Protein AF-A0A317YE78-F1 (afdb_monomer_lite)

Organism: Zea mays (NCBI:txid4577)

pLDDT: mean 82.61, std 13.19, range [45.75, 95.31]

Radius of gyration: 19.7 Å; chains: 1; bounding box: 54×27×63 Å

Sequence (121 aa):
MASSPRSPPAPTPEFEISRQSRLFAALLLGYLPNDRALWPVAVGAEELAKKRGQYAAFKGEFLRNPYSEIMEQIDRDVKRAHPDMHFFCSDSSFAKSNQESLKNALLIFAKLNAGIGYVQG

Secondary structure (DSSP, 8-state):
--PPPPPPPPPP-TT---HHHHHHHHHHTTSS-S-GGGTTTTS-HHHHHHHHHHHHHHHHHHTS----HHHHHHHHHHHHS-TT-HHHHSSSHHHHHHHHHHHHHHHHHHHHTTTT-----

Structure (mmCIF, N/CA/C/O backbone):
data_AF-A0A317YE78-F1
#
_entry.id   AF-A0A317YE78-F1
#
loop_
_atom_site.group_PDB
_atom_site.id
_atom_site.type_symbol
_atom_site.label_atom_id
_atom_site.label_alt_id
_atom_site.label_comp_id
_atom_site.label_asym_id
_atom_site.label_entity_id
_atom_site.label_seq_id
_atom_site.pdbx_PDB_ins_code
_atom_site.Cartn_x
_atom_site.Cartn_y
_atom_site.Cartn_z
_atom_site.occupancy
_atom_site.B_iso_or_equiv
_atom_site.auth_seq_id
_atom_site.auth_comp_id
_atom_site.auth_asym_id
_atom_site.auth_atom_id
_atom_site.pdbx_PDB_model_num
ATOM 1 N N . MET A 1 1 ? 35.727 7.629 42.469 1.00 47.81 1 MET A N 1
ATOM 2 C CA . MET A 1 1 ? 35.739 7.116 41.084 1.00 47.81 1 MET A CA 1
ATOM 3 C C . MET A 1 1 ? 34.341 7.301 40.518 1.00 47.81 1 MET A C 1
ATOM 5 O O . MET A 1 1 ? 33.466 6.510 40.831 1.00 47.81 1 MET A O 1
ATOM 9 N N . ALA A 1 2 ? 34.095 8.412 39.821 1.00 45.75 2 ALA A N 1
ATOM 10 C CA . ALA A 1 2 ? 32.786 8.708 39.245 1.00 45.75 2 ALA A CA 1
ATOM 11 C C . ALA A 1 2 ? 32.690 8.024 37.877 1.00 45.75 2 ALA A C 1
ATOM 13 O O . ALA A 1 2 ? 33.442 8.353 36.962 1.00 45.75 2 ALA A O 1
A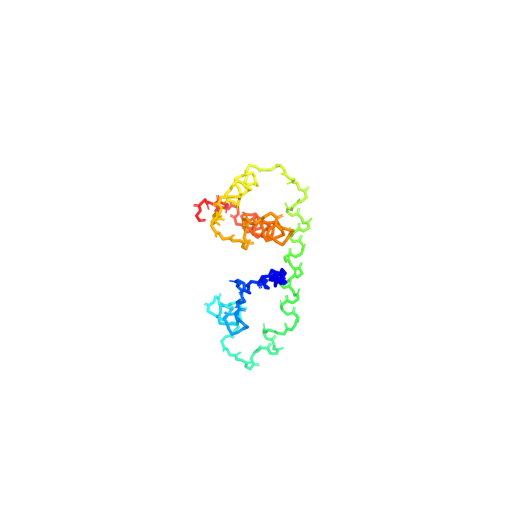TOM 14 N N . SER A 1 3 ? 31.825 7.022 37.769 1.00 49.47 3 SER A N 1
ATOM 15 C CA . SER A 1 3 ? 31.541 6.317 36.522 1.00 49.47 3 SER A CA 1
ATOM 16 C C . SER A 1 3 ? 30.812 7.266 35.570 1.00 49.47 3 SER A C 1
ATOM 18 O O . SER A 1 3 ? 29.729 7.750 35.893 1.00 49.47 3 SER A O 1
ATOM 20 N N . SER A 1 4 ? 31.407 7.552 34.411 1.00 65.88 4 SER A N 1
ATOM 21 C CA . SER A 1 4 ? 30.779 8.352 33.357 1.00 65.88 4 SER A CA 1
ATOM 22 C C . SER A 1 4 ? 29.419 7.769 32.946 1.00 65.88 4 SER A C 1
ATOM 24 O O . SER A 1 4 ? 29.285 6.543 32.869 1.00 65.88 4 SER A O 1
ATOM 26 N N . PRO A 1 5 ? 28.414 8.611 32.641 1.00 61.94 5 PRO A N 1
ATOM 27 C CA . PRO A 1 5 ? 27.125 8.137 32.161 1.00 61.94 5 PRO A CA 1
ATOM 28 C C . PRO A 1 5 ? 27.311 7.441 30.809 1.00 61.94 5 PRO A C 1
ATOM 30 O O . PRO A 1 5 ? 27.812 8.020 29.846 1.00 61.94 5 PRO A O 1
ATOM 33 N N . ARG A 1 6 ? 26.936 6.160 30.765 1.00 60.38 6 ARG A N 1
ATOM 34 C CA . ARG A 1 6 ? 26.938 5.330 29.560 1.00 60.38 6 ARG A CA 1
ATOM 35 C C . ARG A 1 6 ? 25.998 5.982 28.544 1.00 60.38 6 ARG A C 1
ATOM 37 O O . ARG A 1 6 ? 24.822 6.173 28.844 1.00 60.38 6 ARG A O 1
ATOM 44 N N . SER A 1 7 ? 26.519 6.352 27.376 1.00 62.62 7 SER A N 1
ATOM 45 C CA . SER A 1 7 ? 25.711 6.872 26.271 1.00 62.62 7 SER A CA 1
ATOM 46 C C . SER A 1 7 ? 24.548 5.916 25.976 1.00 62.62 7 SER A C 1
ATOM 48 O O . SER A 1 7 ? 24.745 4.697 26.064 1.00 62.62 7 SER A O 1
ATOM 50 N N . PRO A 1 8 ? 23.348 6.431 25.649 1.00 60.00 8 PRO A N 1
ATOM 51 C CA . PRO A 1 8 ? 22.232 5.575 25.280 1.00 60.00 8 PRO A CA 1
ATOM 52 C C . PRO A 1 8 ? 22.642 4.693 24.091 1.00 60.00 8 PRO A C 1
ATOM 54 O O . PRO A 1 8 ? 23.338 5.176 23.190 1.00 60.00 8 PRO A O 1
ATOM 57 N N . PRO A 1 9 ? 22.275 3.399 24.095 1.00 56.47 9 PRO A N 1
ATOM 58 C CA . PRO A 1 9 ? 22.547 2.523 22.966 1.00 56.47 9 PRO A CA 1
ATOM 59 C C . PRO A 1 9 ? 21.931 3.132 21.704 1.00 56.47 9 PRO A C 1
ATOM 61 O O . PRO A 1 9 ? 20.818 3.659 21.741 1.00 56.47 9 PRO A O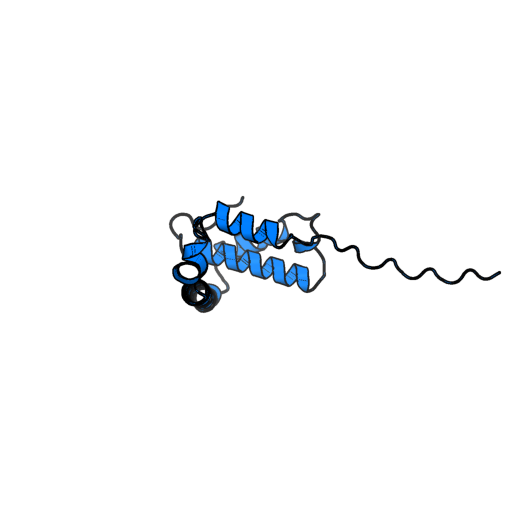 1
ATOM 64 N N . ALA A 1 10 ? 22.679 3.096 20.600 1.00 52.38 10 ALA A N 1
ATOM 65 C CA . ALA A 1 10 ? 22.170 3.521 19.305 1.00 52.38 10 ALA A CA 1
ATOM 66 C C . ALA A 1 10 ? 20.865 2.762 18.996 1.00 52.38 10 ALA A C 1
ATOM 68 O O . ALA A 1 10 ? 20.787 1.570 19.313 1.00 52.38 10 ALA A O 1
ATOM 69 N N . PRO A 1 11 ? 19.851 3.421 18.405 1.00 53.25 11 PRO A N 1
ATOM 70 C CA . PRO A 1 11 ? 18.617 2.749 18.025 1.00 53.25 11 PRO A CA 1
ATOM 71 C C . PRO A 1 11 ? 18.957 1.561 17.123 1.00 53.25 11 PRO A C 1
ATOM 73 O O . PRO A 1 11 ? 19.672 1.698 16.128 1.00 53.25 11 PRO A O 1
ATOM 76 N N . THR A 1 12 ? 18.492 0.382 17.520 1.00 54.72 12 THR A N 1
ATOM 77 C CA . THR A 1 12 ? 18.639 -0.858 16.764 1.00 54.72 12 THR A CA 1
ATOM 78 C C . THR A 1 12 ? 17.995 -0.689 15.383 1.00 54.72 12 THR A C 1
ATOM 80 O O . THR A 1 12 ? 16.908 -0.114 15.287 1.00 54.72 12 THR A O 1
ATOM 83 N N . PRO A 1 13 ? 18.639 -1.146 14.291 1.00 53.56 13 PRO A N 1
ATOM 84 C CA . PRO A 1 13 ? 18.090 -1.038 12.943 1.00 53.56 13 PRO A CA 1
ATOM 85 C C . PRO A 1 13 ? 16.965 -2.065 12.803 1.00 53.56 13 PRO A C 1
ATOM 87 O O . PRO A 1 13 ? 17.180 -3.180 12.335 1.00 53.56 13 PRO A O 1
ATOM 90 N N . GLU A 1 14 ? 15.779 -1.736 13.310 1.00 51.22 14 GLU A N 1
ATOM 91 C CA . GLU A 1 14 ? 14.791 -2.769 13.611 1.00 51.22 14 GLU A CA 1
ATOM 92 C C . GLU A 1 14 ? 14.181 -3.452 12.393 1.00 51.22 14 GLU A C 1
ATOM 94 O O . GLU A 1 14 ? 13.722 -4.569 12.551 1.00 51.22 14 GLU A O 1
ATOM 99 N N . PHE A 1 15 ? 14.227 -2.904 11.177 1.00 56.62 15 PHE A N 1
ATOM 100 C CA . PHE A 1 15 ? 13.763 -3.657 10.005 1.00 56.62 15 PHE A CA 1
ATOM 101 C C . PHE A 1 15 ? 14.303 -3.062 8.697 1.00 56.62 15 PHE A C 1
ATOM 103 O O . PHE A 1 15 ? 13.611 -2.342 7.977 1.00 56.62 15 PHE A O 1
ATOM 110 N N . GLU A 1 16 ? 15.547 -3.376 8.336 1.00 61.50 16 GLU A N 1
ATOM 111 C CA . GLU A 1 16 ? 15.988 -3.178 6.952 1.00 61.50 16 GLU A CA 1
ATOM 112 C C . GLU A 1 16 ? 15.539 -4.367 6.103 1.00 61.50 16 GLU A C 1
ATOM 114 O O . GLU A 1 16 ? 16.201 -5.402 6.015 1.00 61.50 16 GLU A O 1
ATOM 119 N N . ILE A 1 17 ? 14.395 -4.222 5.428 1.00 72.94 17 ILE A N 1
ATOM 120 C CA . ILE A 1 17 ? 14.052 -5.142 4.341 1.00 72.94 17 ILE A CA 1
ATOM 121 C C . ILE A 1 17 ? 15.191 -5.053 3.321 1.00 72.94 17 ILE A C 1
ATOM 123 O O . ILE A 1 17 ? 15.480 -3.979 2.786 1.00 72.94 17 ILE A O 1
ATOM 127 N N . SER A 1 18 ? 15.847 -6.173 3.029 1.00 86.88 18 SER A N 1
ATOM 128 C CA . SER A 1 18 ? 16.929 -6.184 2.048 1.00 86.88 18 SER A CA 1
ATOM 129 C C . SER A 1 18 ? 16.421 -5.751 0.670 1.00 86.88 18 SER A C 1
ATOM 131 O O . SER A 1 18 ? 15.294 -6.055 0.260 1.00 86.88 18 SER A O 1
ATOM 133 N N . ARG A 1 19 ? 17.285 -5.080 -0.101 1.00 83.69 19 ARG A N 1
ATOM 134 C CA . ARG A 1 19 ? 17.030 -4.811 -1.524 1.00 83.69 19 ARG A CA 1
ATOM 135 C C . ARG A 1 19 ? 16.701 -6.100 -2.281 1.00 83.69 19 ARG A C 1
ATOM 137 O O . ARG A 1 19 ? 15.830 -6.075 -3.147 1.00 83.69 19 ARG A O 1
ATOM 144 N N . GLN A 1 20 ? 17.357 -7.207 -1.924 1.00 87.50 20 GLN A N 1
ATOM 145 C CA . GLN A 1 20 ? 17.099 -8.530 -2.489 1.00 87.50 20 GLN A CA 1
ATOM 146 C C . GLN A 1 20 ? 15.638 -8.939 -2.264 1.00 87.50 20 GLN A C 1
ATOM 148 O O . GLN A 1 20 ? 14.954 -9.283 -3.222 1.00 87.50 20 GLN A O 1
ATOM 153 N N . SER A 1 21 ? 15.147 -8.827 -1.026 1.00 89.69 21 SER A N 1
ATOM 154 C CA . SER A 1 21 ? 13.784 -9.214 -0.647 1.00 89.69 21 SER A CA 1
ATOM 155 C C . SER A 1 21 ? 12.727 -8.391 -1.381 1.00 89.69 21 SER A C 1
ATOM 157 O O . SER A 1 21 ? 11.742 -8.952 -1.853 1.00 89.69 21 SER A O 1
ATOM 159 N N . ARG A 1 22 ? 12.950 -7.079 -1.557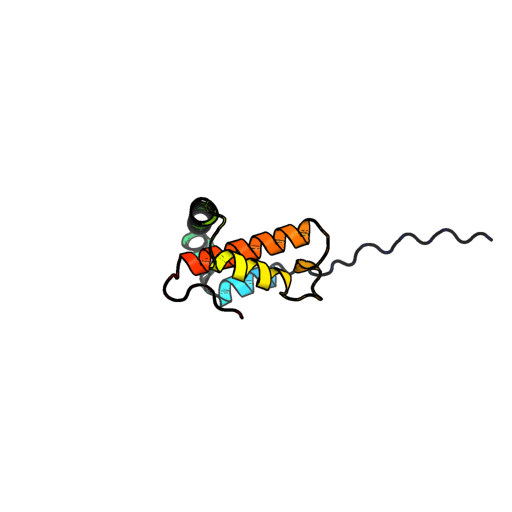 1.00 88.88 22 ARG A N 1
ATOM 160 C CA . ARG A 1 22 ? 12.035 -6.218 -2.332 1.00 88.88 22 ARG A CA 1
ATOM 161 C C . ARG A 1 22 ? 11.937 -6.640 -3.796 1.00 88.88 22 ARG A C 1
ATOM 163 O O . ARG A 1 22 ? 10.838 -6.703 -4.339 1.00 88.88 22 ARG A O 1
ATOM 170 N N . LEU A 1 23 ? 13.075 -6.924 -4.432 1.00 87.00 23 LEU A N 1
ATOM 171 C CA . LEU A 1 23 ? 13.098 -7.383 -5.823 1.00 87.00 23 LEU A CA 1
ATOM 172 C C . LEU A 1 23 ? 12.446 -8.760 -5.964 1.00 87.00 23 LEU A C 1
ATOM 174 O O . LEU A 1 23 ? 11.681 -8.975 -6.899 1.00 87.00 23 LEU A O 1
ATOM 178 N N . PHE A 1 24 ? 12.707 -9.662 -5.017 1.00 90.81 24 PHE A N 1
ATOM 179 C CA . PHE A 1 24 ? 12.093 -10.986 -4.994 1.00 90.81 24 PHE A CA 1
ATOM 180 C C . PHE A 1 24 ? 10.572 -10.903 -4.872 1.00 90.81 24 PHE A C 1
ATOM 182 O O . PHE A 1 24 ? 9.871 -11.505 -5.678 1.00 90.81 24 PHE A O 1
ATOM 189 N N . ALA A 1 25 ? 10.056 -10.110 -3.930 1.00 91.31 25 ALA A N 1
ATOM 190 C CA . ALA A 1 25 ? 8.618 -9.903 -3.776 1.00 91.31 25 ALA A CA 1
ATOM 191 C C . ALA A 1 25 ? 7.986 -9.327 -5.053 1.00 91.31 25 ALA A C 1
ATOM 193 O O . ALA A 1 25 ? 6.960 -9.819 -5.512 1.00 91.31 25 ALA A O 1
ATOM 194 N N . ALA A 1 26 ? 8.628 -8.333 -5.673 1.00 89.00 26 ALA A N 1
ATOM 195 C CA . ALA A 1 26 ? 8.125 -7.733 -6.903 1.00 89.00 26 ALA A CA 1
ATOM 196 C C . ALA A 1 26 ? 8.089 -8.721 -8.088 1.00 89.00 26 ALA A C 1
ATOM 198 O O . ALA A 1 26 ? 7.189 -8.636 -8.919 1.00 89.00 26 ALA A O 1
ATOM 199 N N . LEU A 1 27 ? 9.021 -9.676 -8.159 1.00 89.75 27 LEU A N 1
ATOM 200 C CA . LEU A 1 27 ? 9.001 -10.744 -9.166 1.00 89.75 27 LEU A CA 1
ATOM 201 C C . LEU A 1 27 ? 7.926 -11.792 -8.871 1.00 89.75 27 LEU A C 1
ATOM 203 O O . LEU A 1 27 ? 7.130 -12.114 -9.747 1.00 89.75 27 LEU A O 1
ATOM 207 N N . LEU A 1 28 ? 7.872 -12.294 -7.633 1.00 92.94 28 LEU A N 1
ATOM 208 C CA . LEU A 1 28 ? 6.931 -13.347 -7.234 1.00 92.94 28 LEU A CA 1
ATOM 209 C C . LEU A 1 28 ? 5.469 -12.906 -7.357 1.00 92.94 28 LEU A C 1
ATOM 211 O O . LEU A 1 28 ? 4.611 -13.717 -7.688 1.00 92.94 28 LEU A O 1
ATOM 215 N N . LEU A 1 29 ? 5.192 -11.621 -7.134 1.00 92.75 29 LEU A N 1
ATOM 216 C CA . LEU A 1 29 ? 3.863 -11.034 -7.312 1.00 92.75 29 LEU A CA 1
ATOM 217 C C . LEU A 1 29 ? 3.552 -10.669 -8.776 1.00 92.75 29 LEU A C 1
ATOM 219 O O . LEU A 1 29 ? 2.506 -10.083 -9.044 1.00 92.75 29 LEU A O 1
ATOM 223 N N . GLY A 1 30 ? 4.458 -10.946 -9.722 1.00 88.94 30 GLY A N 1
ATOM 224 C CA . GLY A 1 30 ? 4.292 -10.601 -11.137 1.00 88.94 30 GLY A CA 1
ATOM 225 C C . GLY A 1 30 ? 4.303 -9.095 -11.421 1.00 88.94 30 GLY A C 1
ATOM 226 O O . GLY A 1 30 ? 3.930 -8.665 -12.511 1.00 88.94 30 GLY A O 1
ATOM 227 N N . TYR A 1 31 ? 4.724 -8.272 -10.454 1.00 88.31 31 TYR A N 1
ATOM 228 C CA . TYR A 1 31 ? 4.863 -6.829 -10.645 1.00 88.31 31 TYR A CA 1
ATOM 229 C C . TYR A 1 31 ? 6.028 -6.498 -11.587 1.00 88.31 31 TYR A C 1
ATOM 231 O O . TYR A 1 31 ? 5.959 -5.521 -12.339 1.00 88.31 31 TYR A O 1
ATOM 239 N N . LEU A 1 32 ? 7.076 -7.329 -11.556 1.00 87.19 32 LEU A N 1
ATOM 240 C CA . LEU A 1 32 ? 8.198 -7.329 -12.490 1.00 87.19 32 LEU A CA 1
ATOM 241 C C . LEU A 1 32 ? 8.160 -8.583 -13.386 1.00 87.19 32 LEU A C 1
ATOM 243 O O . LEU A 1 32 ? 7.822 -9.661 -12.898 1.00 87.19 32 LEU A O 1
ATOM 247 N N . PRO A 1 33 ? 8.558 -8.482 -14.667 1.00 85.88 33 PRO A N 1
ATOM 248 C CA . PRO A 1 33 ? 8.703 -9.628 -15.549 1.00 85.88 33 PRO A CA 1
ATOM 249 C C . PRO A 1 33 ? 9.847 -10.539 -15.093 1.00 85.88 33 PRO A C 1
ATOM 251 O O . PRO A 1 33 ? 10.897 -10.070 -14.648 1.00 85.88 33 PRO A O 1
ATOM 254 N N . ASN A 1 34 ? 9.663 -11.849 -15.273 1.00 85.12 34 ASN A N 1
ATOM 255 C CA . ASN A 1 34 ? 10.667 -12.861 -14.928 1.00 85.12 34 ASN A CA 1
ATOM 256 C C . ASN A 1 34 ? 11.931 -12.758 -15.793 1.00 85.12 34 ASN A C 1
ATOM 258 O O . ASN A 1 34 ? 13.034 -13.018 -15.313 1.00 85.12 34 ASN A O 1
ATOM 262 N N . ASP A 1 35 ? 11.776 -12.355 -17.057 1.00 86.44 35 ASP A N 1
ATOM 263 C CA . ASP A 1 35 ? 12.904 -12.129 -17.951 1.00 86.44 35 ASP A CA 1
ATOM 264 C C . ASP A 1 35 ? 13.553 -10.765 -17.675 1.00 86.44 35 ASP A C 1
ATOM 266 O O . ASP A 1 35 ? 12.968 -9.702 -17.903 1.00 86.44 35 ASP A O 1
ATOM 270 N N . ARG A 1 36 ? 14.801 -10.806 -17.199 1.00 81.56 36 ARG A N 1
ATOM 271 C CA . ARG A 1 36 ? 15.615 -9.623 -16.893 1.00 81.56 36 ARG A CA 1
ATOM 272 C C . ARG A 1 36 ? 15.970 -8.804 -18.129 1.00 81.56 36 ARG A C 1
ATOM 274 O O . ARG A 1 36 ? 16.166 -7.597 -17.995 1.00 81.56 36 ARG A O 1
ATOM 281 N N . ALA A 1 37 ? 16.026 -9.414 -19.313 1.00 83.62 37 ALA A N 1
ATOM 282 C CA . ALA A 1 37 ? 16.263 -8.693 -20.563 1.00 83.62 37 ALA A CA 1
ATOM 283 C C . ALA A 1 37 ? 15.105 -7.744 -20.901 1.00 83.62 37 ALA A C 1
ATOM 285 O O . ALA A 1 37 ? 15.303 -6.736 -21.576 1.00 83.62 37 ALA A O 1
ATOM 286 N N . LEU A 1 38 ? 13.910 -8.022 -20.367 1.00 77.75 38 LEU A N 1
ATOM 287 C CA . LEU A 1 38 ? 12.753 -7.145 -20.478 1.00 77.75 38 LEU A CA 1
ATOM 288 C C . LEU A 1 38 ? 12.746 -6.057 -19.408 1.00 77.75 38 LEU A C 1
ATOM 290 O O . LEU A 1 38 ? 11.890 -5.190 -19.455 1.00 77.75 38 LEU A O 1
ATOM 294 N N . TRP A 1 39 ? 13.658 -6.028 -18.437 1.00 80.19 39 TRP A N 1
ATOM 295 C CA . TRP A 1 39 ? 13.614 -4.975 -17.419 1.00 80.19 39 TRP A CA 1
ATOM 296 C C . TRP A 1 39 ? 13.873 -3.576 -17.988 1.00 80.19 39 TRP A C 1
ATOM 298 O O . TRP A 1 39 ? 13.168 -2.658 -17.605 1.00 80.19 39 TRP A O 1
ATOM 308 N N . PRO A 1 40 ? 14.770 -3.366 -18.960 1.00 74.38 40 PRO A N 1
ATOM 309 C CA . PRO A 1 40 ? 14.863 -2.070 -19.627 1.00 74.38 40 PRO A CA 1
ATOM 310 C C . PRO A 1 40 ? 13.596 -1.669 -20.411 1.00 74.38 40 PRO A C 1
ATOM 312 O O . PRO A 1 40 ? 13.361 -0.479 -20.586 1.00 74.38 40 PRO A O 1
ATOM 315 N N . VAL A 1 41 ? 12.786 -2.638 -20.871 1.00 65.19 41 VAL A N 1
ATOM 316 C CA . VAL A 1 41 ? 11.670 -2.429 -21.824 1.00 65.19 41 VAL A CA 1
ATOM 317 C C . VAL A 1 41 ? 10.284 -2.541 -21.158 1.00 65.19 41 VAL A C 1
ATOM 319 O O . VAL A 1 41 ? 9.481 -1.624 -21.244 1.00 65.19 41 VAL A O 1
ATOM 322 N N . ALA A 1 42 ? 10.005 -3.629 -20.440 1.00 55.28 42 ALA A N 1
ATOM 323 C CA . ALA A 1 42 ? 8.793 -3.898 -19.654 1.00 55.28 42 ALA A CA 1
ATOM 324 C C . ALA A 1 42 ? 8.857 -3.388 -18.195 1.00 55.28 42 ALA A C 1
ATOM 326 O O . ALA A 1 42 ? 7.820 -3.156 -17.579 1.00 55.28 42 ALA A O 1
ATOM 327 N N . VAL A 1 43 ? 10.059 -3.187 -17.638 1.00 59.25 43 VAL A N 1
ATOM 328 C CA . VAL A 1 43 ? 10.309 -2.412 -16.393 1.00 59.25 43 VAL A CA 1
ATOM 329 C C . VAL A 1 43 ? 11.013 -1.100 -16.744 1.00 59.25 43 VAL A C 1
ATOM 331 O O . VAL A 1 43 ? 11.709 -0.504 -15.919 1.00 59.25 43 VAL A O 1
ATOM 334 N N . GLY A 1 44 ? 10.874 -0.653 -17.997 1.00 62.25 44 GLY A N 1
ATOM 335 C CA . GLY A 1 44 ? 11.354 0.658 -18.388 1.00 62.25 44 GLY A CA 1
ATOM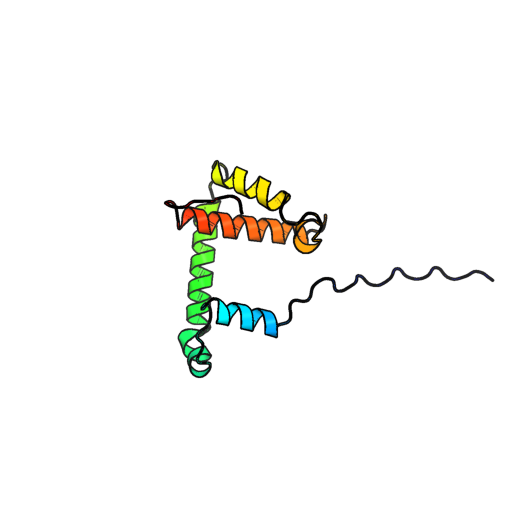 336 C C . GLY A 1 44 ? 10.812 1.668 -17.387 1.00 62.25 44 GLY A C 1
ATOM 337 O O . GLY A 1 44 ? 9.672 1.543 -16.921 1.00 62.25 44 GLY A O 1
ATOM 338 N N . ALA A 1 45 ? 11.636 2.648 -17.016 1.00 67.56 45 ALA A N 1
ATOM 339 C CA . ALA A 1 45 ? 11.227 3.717 -16.111 1.00 67.56 45 ALA A CA 1
ATOM 340 C C . ALA A 1 45 ? 9.853 4.295 -16.501 1.00 67.5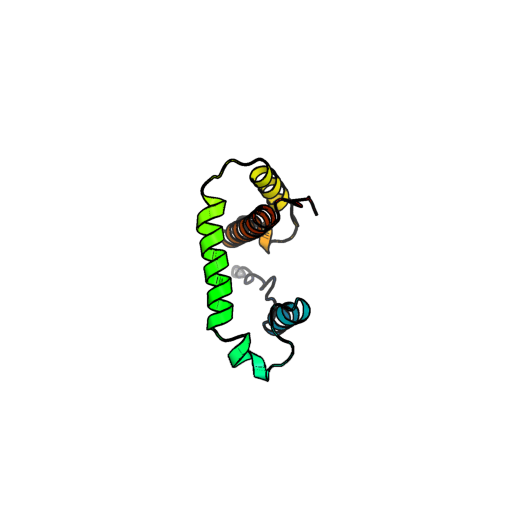6 45 ALA A C 1
ATOM 342 O O . ALA A 1 45 ? 9.111 4.703 -15.620 1.00 67.56 45 ALA A O 1
ATOM 343 N N . GLU A 1 46 ? 9.498 4.235 -17.788 1.00 74.19 46 GLU A N 1
ATOM 344 C CA . GLU A 1 46 ? 8.201 4.573 -18.365 1.00 74.19 46 GLU A CA 1
ATOM 345 C C . GLU A 1 46 ? 7.004 3.756 -17.837 1.00 74.19 46 GLU A C 1
ATOM 347 O O . GLU A 1 46 ? 6.059 4.362 -17.343 1.00 74.19 46 GLU A O 1
ATOM 352 N N . GLU A 1 47 ? 7.008 2.417 -17.865 1.00 81.25 47 GLU A N 1
ATOM 353 C CA . GLU A 1 47 ? 5.854 1.618 -17.398 1.00 81.25 47 GLU A CA 1
ATOM 354 C C . GLU A 1 47 ? 5.677 1.742 -15.877 1.00 81.25 47 GLU A C 1
ATOM 356 O O . GLU A 1 47 ? 4.564 1.900 -15.366 1.00 81.25 47 GLU A O 1
ATOM 361 N N . LEU A 1 48 ? 6.786 1.757 -15.128 1.00 83.88 48 LEU A N 1
ATOM 362 C CA . LEU A 1 48 ? 6.742 2.061 -13.697 1.00 83.88 48 LEU A CA 1
ATOM 363 C C . LEU A 1 48 ? 6.265 3.496 -13.440 1.00 83.88 48 LEU A C 1
ATOM 365 O O . LEU A 1 48 ? 5.481 3.712 -12.513 1.00 83.88 48 LEU A O 1
ATOM 369 N N . ALA A 1 49 ? 6.703 4.475 -14.235 1.00 86.19 49 ALA A N 1
ATOM 370 C CA . ALA A 1 49 ? 6.239 5.857 -14.134 1.00 86.19 49 ALA A CA 1
ATOM 371 C C . ALA A 1 49 ? 4.749 5.966 -14.454 1.00 86.19 49 ALA A C 1
ATOM 373 O O . ALA A 1 49 ? 4.038 6.671 -13.744 1.00 86.19 49 ALA A O 1
ATOM 374 N N . LYS A 1 50 ? 4.253 5.213 -15.438 1.00 89.50 50 LYS A N 1
ATOM 375 C CA . LYS A 1 50 ? 2.834 5.132 -15.777 1.00 89.50 50 LYS A CA 1
ATOM 376 C C . LYS A 1 50 ? 2.025 4.569 -14.614 1.00 89.50 50 LYS A C 1
ATOM 378 O O . LYS A 1 50 ? 1.083 5.224 -14.177 1.00 89.50 50 LYS A O 1
ATOM 383 N N . LYS A 1 51 ? 2.423 3.424 -14.043 1.00 89.62 51 LYS A N 1
ATOM 384 C CA . LYS A 1 51 ? 1.753 2.836 -12.865 1.00 89.62 51 LYS A CA 1
ATOM 385 C C . LYS A 1 51 ? 1.776 3.782 -11.657 1.00 89.62 51 LYS A C 1
ATOM 387 O O . LYS A 1 51 ? 0.773 3.926 -10.961 1.00 89.62 51 LYS A O 1
ATOM 392 N N . ARG A 1 52 ? 2.898 4.472 -11.417 1.00 92.19 52 ARG A N 1
ATOM 393 C CA . ARG A 1 52 ? 3.018 5.486 -10.351 1.00 92.19 52 ARG A CA 1
ATOM 394 C C . ARG A 1 52 ? 2.151 6.716 -10.621 1.00 92.19 52 ARG A C 1
ATOM 396 O O . ARG A 1 52 ? 1.530 7.222 -9.693 1.00 92.19 52 ARG A O 1
ATOM 403 N N . GLY A 1 53 ? 2.079 7.167 -11.871 1.00 95.19 53 GLY A N 1
ATOM 404 C CA . GLY A 1 53 ? 1.223 8.267 -12.310 1.00 95.19 53 GLY A CA 1
ATOM 405 C C . GLY A 1 53 ? -0.259 7.936 -12.154 1.00 95.19 53 GLY A C 1
ATOM 406 O O . GLY A 1 53 ? -1.012 8.747 -11.624 1.00 95.19 53 GLY A O 1
ATOM 407 N N . GLN A 1 54 ? -0.661 6.714 -12.510 1.00 94.38 54 GLN A N 1
ATOM 408 C CA . GLN A 1 54 ? -2.012 6.202 -12.269 1.00 94.38 54 GLN A CA 1
ATOM 409 C C . GLN A 1 54 ? -2.342 6.174 -10.776 1.00 94.38 54 GLN A C 1
ATOM 411 O O . GLN A 1 54 ? -3.366 6.715 -10.369 1.00 94.38 54 GLN A O 1
ATOM 416 N N . TYR A 1 55 ? -1.455 5.619 -9.942 1.00 95.12 55 TYR A N 1
ATOM 417 C CA . TYR A 1 55 ? -1.644 5.644 -8.491 1.00 95.12 55 TYR A CA 1
ATOM 418 C C . TYR A 1 55 ? -1.769 7.077 -7.953 1.00 95.12 55 TYR A C 1
ATOM 420 O O . TYR A 1 55 ? -2.646 7.346 -7.137 1.00 95.12 55 TYR A O 1
ATOM 428 N N . ALA A 1 56 ? -0.933 8.010 -8.420 1.00 95.31 56 ALA A N 1
ATOM 429 C CA . ALA A 1 56 ? -1.004 9.413 -8.017 1.00 95.31 56 ALA A CA 1
ATOM 430 C C . ALA A 1 56 ? -2.336 10.068 -8.422 1.00 95.31 56 ALA A C 1
ATOM 432 O O . ALA A 1 56 ? -2.913 10.806 -7.623 1.00 95.31 56 ALA A O 1
ATOM 433 N N . ALA A 1 57 ? -2.852 9.757 -9.615 1.00 94.94 57 ALA A N 1
ATOM 434 C CA . ALA A 1 57 ? -4.164 10.211 -10.066 1.00 94.94 57 ALA A CA 1
ATOM 435 C C . ALA A 1 57 ? -5.291 9.645 -9.186 1.00 94.94 57 ALA A C 1
ATOM 437 O O . ALA A 1 57 ? -6.086 10.420 -8.659 1.00 94.94 57 ALA A O 1
ATOM 438 N N . PHE A 1 58 ? -5.302 8.330 -8.925 1.00 94.25 58 PHE A N 1
ATOM 439 C CA . PHE A 1 58 ? -6.283 7.697 -8.033 1.00 94.25 58 PHE A CA 1
ATOM 440 C C . PHE A 1 58 ? -6.222 8.259 -6.617 1.00 94.25 58 PHE A C 1
ATOM 442 O O . PHE A 1 58 ? -7.255 8.555 -6.023 1.00 94.25 58 PHE A O 1
ATOM 449 N N . LYS A 1 59 ? -5.013 8.467 -6.087 1.00 91.88 59 LYS A N 1
ATOM 450 C CA . LYS A 1 59 ? -4.809 9.117 -4.791 1.00 91.88 59 LYS A CA 1
ATOM 451 C C . LYS A 1 59 ? -5.421 10.519 -4.792 1.00 91.88 59 LYS A C 1
AT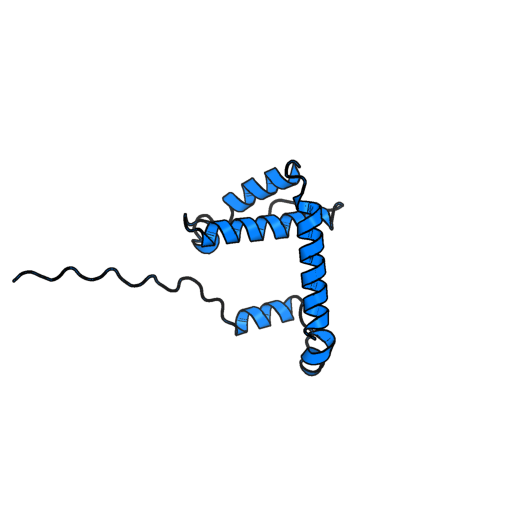OM 453 O O . LYS A 1 59 ? -6.098 10.901 -3.844 1.00 91.88 59 LYS A O 1
ATOM 458 N N . GLY A 1 60 ? -5.195 11.276 -5.863 1.00 90.81 60 GLY A N 1
ATOM 459 C CA . GLY A 1 60 ? -5.727 12.618 -6.031 1.00 90.81 60 GLY A CA 1
ATOM 460 C C . GLY A 1 60 ? -7.241 12.668 -6.209 1.00 90.81 60 GLY A C 1
ATOM 461 O O . GLY A 1 60 ? -7.815 13.686 -5.857 1.00 90.81 60 GLY A O 1
ATOM 462 N N . GLU A 1 61 ? -7.881 11.630 -6.741 1.00 90.12 61 GLU A N 1
ATOM 463 C CA . GLU A 1 61 ? -9.325 11.573 -6.999 1.00 90.12 61 GLU A CA 1
ATOM 464 C C . GLU A 1 61 ? -10.098 10.959 -5.824 1.00 90.12 61 GLU A C 1
ATOM 466 O O . GLU A 1 61 ? -10.978 11.599 -5.246 1.00 90.12 61 GLU A O 1
ATOM 471 N N . PHE A 1 62 ? -9.739 9.736 -5.429 1.00 88.81 62 PHE A N 1
ATOM 472 C CA . PHE A 1 62 ? -10.506 8.925 -4.482 1.00 88.81 62 PHE A CA 1
ATOM 473 C C . PHE A 1 62 ? -10.388 9.396 -3.035 1.00 88.81 62 PHE A C 1
ATOM 475 O O . PHE A 1 62 ? -11.288 9.132 -2.242 1.00 88.81 62 PHE A O 1
ATOM 482 N N . LEU A 1 63 ? -9.311 10.105 -2.685 1.00 85.94 63 LEU A N 1
ATOM 483 C CA . LEU A 1 63 ? -9.088 10.588 -1.318 1.00 85.94 63 LEU A CA 1
ATOM 484 C C . LEU A 1 63 ? -9.682 11.977 -1.046 1.00 85.94 63 LEU A C 1
ATOM 486 O O . LEU A 1 63 ? -9.584 12.461 0.079 1.00 85.94 63 LEU A O 1
ATOM 490 N N . ARG A 1 64 ? -10.286 12.642 -2.043 1.00 81.75 64 ARG A N 1
ATOM 491 C CA . ARG A 1 64 ? -10.835 14.005 -1.871 1.00 81.75 64 ARG A CA 1
ATOM 492 C C . ARG A 1 64 ? -12.036 14.068 -0.944 1.00 81.75 64 ARG A C 1
ATOM 494 O O . ARG A 1 64 ? -12.271 15.116 -0.352 1.00 81.75 64 ARG A O 1
ATOM 501 N N . ASN A 1 65 ? -12.810 12.989 -0.856 1.00 76.12 65 ASN A N 1
ATOM 502 C CA . ASN A 1 65 ? -13.987 12.940 -0.004 1.00 76.12 65 ASN A CA 1
ATOM 503 C C . ASN A 1 65 ? -13.701 12.069 1.230 1.00 76.12 65 ASN A C 1
ATOM 505 O O . ASN A 1 65 ? -13.734 10.844 1.112 1.00 76.12 65 ASN A O 1
ATOM 509 N N . PRO A 1 66 ? -13.421 12.674 2.396 1.00 63.69 66 PRO A N 1
ATOM 510 C CA . PRO A 1 66 ? -12.967 11.947 3.576 1.00 63.69 66 PRO A CA 1
ATOM 511 C C . PRO A 1 66 ? -14.066 11.156 4.303 1.00 63.69 66 PRO A C 1
ATOM 513 O O . PRO A 1 66 ? -13.745 10.416 5.229 1.00 63.69 66 PRO A O 1
ATOM 516 N N . TYR A 1 67 ? -15.335 11.280 3.901 1.00 64.38 67 TYR A N 1
ATOM 517 C CA . TYR A 1 67 ? -16.471 10.706 4.627 1.00 64.38 67 TYR A CA 1
ATOM 518 C C . TYR A 1 67 ? -17.130 9.574 3.839 1.00 64.38 67 TYR A C 1
ATOM 520 O O . TYR A 1 67 ? -18.140 9.763 3.162 1.00 64.38 67 TYR A O 1
ATOM 528 N N . SER A 1 68 ? -16.554 8.374 3.920 1.00 81.81 68 SER A N 1
ATOM 529 C CA . SER A 1 68 ? -17.250 7.159 3.492 1.00 81.81 68 SER A CA 1
ATOM 530 C C . SER A 1 68 ? -17.076 6.041 4.511 1.00 81.81 68 SER A C 1
ATOM 532 O O . SER A 1 68 ? -16.015 5.912 5.115 1.00 81.81 68 SER A O 1
ATOM 534 N N . GLU A 1 69 ? -18.113 5.223 4.682 1.00 87.00 69 GLU A N 1
ATOM 535 C CA . GLU A 1 69 ? -18.157 4.111 5.645 1.00 87.00 69 GLU A CA 1
ATOM 536 C C . GLU A 1 69 ? -16.929 3.192 5.534 1.00 87.00 69 GLU A C 1
ATOM 538 O O . GLU A 1 69 ? -16.304 2.823 6.527 1.00 87.00 69 GLU A O 1
ATOM 543 N N . ILE A 1 70 ? -16.505 2.926 4.297 1.00 89.06 70 ILE A N 1
ATOM 544 C CA . ILE A 1 70 ? -15.327 2.116 3.994 1.00 89.06 70 ILE A CA 1
ATOM 545 C C . ILE A 1 70 ? -14.018 2.738 4.500 1.00 89.06 70 ILE A C 1
ATOM 547 O O . ILE A 1 70 ? -13.115 2.026 4.927 1.00 89.06 70 ILE A O 1
ATOM 551 N N . MET A 1 71 ? -13.909 4.070 4.494 1.00 90.38 71 MET A N 1
ATOM 552 C CA . MET A 1 71 ? -12.731 4.770 5.009 1.00 90.38 71 MET A CA 1
ATOM 553 C C . MET A 1 71 ? -12.638 4.663 6.522 1.00 90.38 71 MET A C 1
ATOM 555 O O . MET A 1 71 ? -11.548 4.443 7.042 1.00 90.38 71 MET A O 1
ATOM 559 N N . GLU A 1 72 ? -13.764 4.801 7.221 1.00 90.94 72 GLU A N 1
ATOM 560 C CA . GLU A 1 72 ? -13.804 4.660 8.677 1.00 90.94 72 GLU A CA 1
ATOM 561 C C . GLU A 1 72 ? -13.488 3.231 9.113 1.00 90.94 72 GLU A C 1
ATOM 563 O O . GLU A 1 72 ? -12.798 3.027 10.114 1.00 90.94 72 GLU A O 1
ATOM 568 N N . GLN A 1 73 ? -13.968 2.238 8.361 1.00 92.94 73 GLN A N 1
ATOM 569 C CA . GLN A 1 73 ? -13.633 0.842 8.607 1.00 92.94 73 GLN A CA 1
ATOM 570 C C . GLN A 1 73 ? -12.125 0.599 8.458 1.00 92.94 73 GLN A C 1
ATOM 572 O O . GLN A 1 73 ? -11.498 0.121 9.403 1.00 92.94 73 GLN A O 1
ATOM 577 N N . ILE A 1 74 ? -11.533 1.008 7.329 1.00 94.06 74 ILE A N 1
ATOM 578 C CA . ILE A 1 74 ? -10.089 0.872 7.084 1.00 94.06 74 ILE A CA 1
ATOM 579 C C . ILE A 1 74 ? -9.280 1.620 8.153 1.00 94.06 74 ILE A C 1
ATOM 581 O O . ILE A 1 74 ? -8.292 1.089 8.651 1.00 94.06 74 ILE A O 1
ATOM 585 N N . ASP A 1 75 ? -9.678 2.837 8.536 1.00 91.94 75 ASP A N 1
ATOM 586 C CA . ASP A 1 75 ? -8.952 3.632 9.537 1.00 91.94 75 ASP A CA 1
ATOM 587 C C . ASP A 1 75 ? -8.892 2.929 10.903 1.00 91.94 75 ASP A C 1
ATOM 589 O O . ASP A 1 75 ? -7.844 2.920 11.555 1.00 91.94 75 ASP A O 1
ATOM 593 N N . ARG A 1 76 ? -9.987 2.283 11.325 1.00 92.06 76 ARG A N 1
ATOM 594 C CA . ARG A 1 76 ? -10.009 1.491 12.565 1.00 92.06 76 ARG A CA 1
ATOM 595 C C . ARG A 1 76 ? -9.126 0.250 12.479 1.00 92.06 76 ARG A C 1
ATOM 597 O O . ARG A 1 76 ? -8.438 -0.050 13.454 1.00 92.06 76 ARG A O 1
ATOM 604 N N . ASP A 1 77 ? -9.134 -0.451 11.352 1.00 93.38 77 ASP A N 1
ATOM 605 C CA . ASP A 1 77 ? -8.391 -1.706 11.205 1.00 93.38 77 ASP A CA 1
ATOM 606 C C . ASP A 1 77 ? -6.887 -1.458 11.032 1.00 93.38 77 ASP A C 1
ATOM 608 O O . ASP A 1 77 ? -6.082 -2.138 11.665 1.00 93.38 77 ASP A O 1
ATOM 612 N N . VAL A 1 78 ? -6.492 -0.398 10.318 1.00 92.25 78 VAL A N 1
ATOM 613 C CA . VAL A 1 78 ? -5.087 0.042 10.230 1.00 92.25 78 VAL A CA 1
ATOM 614 C C . VAL A 1 78 ? -4.521 0.391 11.608 1.00 92.25 78 VAL A C 1
ATOM 616 O O . VAL A 1 78 ? -3.393 0.012 11.912 1.00 92.25 78 VAL A O 1
ATOM 619 N N . LYS A 1 79 ? -5.296 1.055 12.476 1.00 88.38 79 LYS A N 1
ATOM 620 C CA . LYS A 1 79 ? -4.863 1.378 13.851 1.00 88.38 79 LYS A CA 1
ATOM 621 C C . LYS A 1 79 ? -4.648 0.143 14.729 1.00 88.38 79 LYS A C 1
ATOM 623 O O . LYS A 1 79 ? -3.927 0.230 15.719 1.00 88.38 79 LYS A O 1
ATOM 628 N N . ARG A 1 80 ? -5.291 -0.981 14.401 1.00 88.00 80 ARG A N 1
ATOM 629 C CA . ARG A 1 80 ? -5.181 -2.253 15.133 1.00 88.00 80 ARG A CA 1
ATOM 630 C C . ARG A 1 80 ? -4.188 -3.227 14.498 1.00 88.00 80 ARG A C 1
ATOM 632 O O . ARG A 1 80 ? -3.880 -4.241 15.116 1.00 88.00 80 ARG A O 1
ATOM 639 N N . ALA A 1 81 ? -3.724 -2.964 13.278 1.00 84.62 81 ALA A N 1
ATOM 640 C CA . ALA A 1 81 ? -2.852 -3.868 12.544 1.00 84.62 81 ALA A CA 1
ATOM 641 C C . ALA A 1 81 ? -1.471 -3.951 13.210 1.00 84.62 81 ALA A C 1
ATOM 643 O O . ALA A 1 81 ? -0.750 -2.961 13.277 1.00 84.62 81 ALA A O 1
ATOM 644 N N . HIS A 1 82 ? -1.103 -5.153 13.662 1.00 77.94 82 HIS A N 1
ATOM 645 C CA . HIS A 1 82 ? 0.193 -5.463 14.274 1.00 77.94 82 HIS A CA 1
ATOM 646 C C . HIS A 1 82 ? 0.598 -4.492 15.405 1.00 77.94 82 HIS A C 1
ATOM 648 O O . HIS A 1 82 ? 1.592 -3.780 15.257 1.00 77.94 82 HIS A O 1
ATOM 654 N N . PRO A 1 83 ? -0.118 -4.490 16.549 1.00 80.62 83 PRO A N 1
ATOM 655 C CA . PRO A 1 83 ? 0.126 -3.557 17.658 1.00 80.62 83 PRO A CA 1
ATOM 656 C C . PRO A 1 83 ? 1.562 -3.617 18.201 1.00 80.62 83 PRO A C 1
ATOM 658 O O . PRO A 1 83 ? 2.086 -2.613 18.674 1.00 80.62 83 PRO A O 1
ATOM 661 N N . ASP A 1 84 ? 2.217 -4.770 18.062 1.00 82.19 84 ASP A N 1
ATOM 662 C CA . ASP A 1 84 ? 3.587 -5.007 18.521 1.00 82.19 84 ASP A CA 1
ATOM 663 C C . ASP A 1 84 ? 4.656 -4.590 17.491 1.00 82.19 84 ASP A C 1
ATOM 665 O O . ASP A 1 84 ? 5.854 -4.713 17.741 1.00 82.19 84 ASP A O 1
ATOM 669 N N . MET A 1 85 ? 4.257 -4.108 16.308 1.00 82.56 85 MET A N 1
ATOM 670 C CA . MET A 1 85 ? 5.177 -3.746 15.231 1.00 82.56 85 MET A CA 1
ATOM 671 C C . MET A 1 85 ? 5.420 -2.233 15.201 1.00 82.56 85 MET A C 1
ATOM 673 O O . MET A 1 85 ? 4.604 -1.459 14.695 1.00 82.56 85 MET A O 1
ATOM 677 N N . HIS A 1 86 ? 6.603 -1.800 15.649 1.00 83.06 86 HIS A N 1
ATOM 678 C CA . HIS A 1 86 ? 7.001 -0.383 15.676 1.00 83.06 86 HIS A CA 1
ATOM 679 C C . HIS A 1 86 ? 6.913 0.333 14.317 1.00 83.06 86 HIS A C 1
ATOM 681 O O . HIS A 1 86 ? 6.720 1.554 14.283 1.00 83.06 86 HIS A O 1
ATOM 687 N N . PHE A 1 87 ? 7.006 -0.418 13.212 1.00 82.19 87 PHE A N 1
ATOM 688 C CA . PHE A 1 87 ? 6.822 0.078 11.845 1.00 82.19 87 PHE A CA 1
ATOM 689 C C . PHE A 1 87 ? 5.445 0.722 11.621 1.00 82.19 87 PHE A C 1
ATOM 691 O O . PHE A 1 87 ? 5.363 1.707 10.885 1.00 82.19 87 PHE A O 1
ATOM 698 N N . PHE A 1 88 ? 4.391 0.201 12.262 1.00 82.44 88 PHE A N 1
ATOM 699 C CA . PHE A 1 88 ? 3.027 0.729 12.169 1.00 82.44 88 PHE A CA 1
ATOM 700 C C . PHE A 1 88 ? 2.547 1.391 13.464 1.00 82.44 88 PHE A C 1
ATOM 702 O O . PHE A 1 88 ? 1.788 2.348 13.375 1.00 82.44 88 PHE A O 1
ATOM 709 N N . CYS A 1 89 ? 2.984 0.951 14.647 1.00 79.50 89 CYS A N 1
ATOM 710 C CA . CYS A 1 89 ? 2.336 1.310 15.919 1.00 79.50 89 CYS A CA 1
ATOM 711 C C . CYS A 1 89 ? 3.171 2.182 16.874 1.00 79.50 89 CYS A C 1
ATOM 713 O O . CYS A 1 89 ? 2.772 2.374 18.018 1.00 79.50 89 CYS A O 1
ATOM 715 N N . SER A 1 90 ? 4.311 2.739 16.444 1.00 80.44 90 SER A N 1
ATOM 716 C CA . SER A 1 90 ? 5.058 3.705 17.273 1.00 80.44 90 SER A CA 1
ATOM 717 C C . SER A 1 90 ? 4.486 5.129 17.190 1.00 80.44 90 SER A C 1
ATOM 719 O O . SER A 1 90 ? 3.857 5.507 16.204 1.00 80.44 90 SER A O 1
ATOM 721 N N . ASP A 1 91 ? 4.783 5.973 18.182 1.00 83.44 91 ASP A N 1
ATOM 722 C CA . ASP A 1 91 ? 4.410 7.400 18.168 1.00 83.44 91 ASP A CA 1
ATOM 723 C C . ASP A 1 91 ? 5.213 8.246 17.161 1.00 83.44 91 ASP A C 1
ATOM 725 O O . ASP A 1 91 ? 4.980 9.453 17.008 1.00 83.44 91 ASP A O 1
ATOM 729 N N . SER A 1 92 ? 6.159 7.618 16.455 1.00 87.81 92 SER A N 1
ATOM 730 C CA . SER A 1 92 ? 7.019 8.275 15.480 1.00 87.81 92 SER A CA 1
ATOM 731 C C . SER A 1 92 ? 6.221 8.824 14.290 1.00 87.81 92 SER A C 1
ATOM 733 O O . SER A 1 92 ? 5.212 8.265 13.853 1.00 87.81 92 SER A O 1
ATOM 735 N N . SER A 1 93 ? 6.709 9.920 13.702 1.00 88.00 93 SER A N 1
ATOM 736 C CA . SER A 1 93 ? 6.171 10.444 12.439 1.00 88.00 93 SER A CA 1
ATOM 737 C C . SER A 1 93 ? 6.263 9.419 11.302 1.00 88.00 93 SER A C 1
ATOM 739 O O . SER A 1 93 ? 5.407 9.395 10.419 1.00 88.00 93 SER A O 1
ATOM 741 N N . PHE A 1 94 ? 7.268 8.540 11.351 1.00 86.81 94 PHE A N 1
ATOM 742 C CA . PHE A 1 94 ? 7.463 7.465 10.387 1.00 86.81 94 PHE A CA 1
ATOM 743 C C . PHE A 1 94 ? 6.331 6.431 10.438 1.00 86.81 94 PHE A C 1
ATOM 745 O O . PHE A 1 94 ? 5.730 6.139 9.407 1.00 86.81 94 PHE A O 1
ATOM 752 N N . ALA A 1 95 ? 5.972 5.942 11.627 1.00 87.75 95 ALA A N 1
ATOM 753 C CA . ALA A 1 95 ? 4.874 4.988 11.780 1.00 87.75 95 ALA A CA 1
ATOM 754 C C . ALA A 1 95 ? 3.520 5.580 11.371 1.00 87.75 95 ALA A C 1
ATOM 756 O O . ALA A 1 95 ? 2.755 4.933 10.656 1.00 87.75 95 ALA A O 1
ATOM 757 N N . LYS A 1 96 ? 3.259 6.849 11.713 1.00 89.88 96 LYS A N 1
ATOM 758 C CA . LYS A 1 96 ? 2.058 7.569 11.251 1.00 89.88 96 LYS A CA 1
ATOM 759 C C . LYS A 1 96 ? 1.994 7.664 9.720 1.00 89.88 96 LYS A C 1
ATOM 761 O O . LYS A 1 96 ? 0.942 7.415 9.136 1.00 89.88 96 LYS A O 1
ATOM 766 N N . SER A 1 97 ? 3.122 7.950 9.065 1.00 92.19 97 SER A N 1
ATOM 767 C CA . SER A 1 97 ? 3.226 7.966 7.596 1.00 92.19 97 SER A CA 1
ATOM 768 C C . SER A 1 97 ? 2.985 6.582 6.972 1.00 92.19 97 SER A C 1
ATOM 770 O O . SER A 1 97 ? 2.328 6.460 5.932 1.00 92.19 97 SER A O 1
ATOM 772 N N . ASN A 1 98 ? 3.455 5.514 7.623 1.00 91.75 98 ASN A N 1
ATOM 773 C CA . ASN A 1 98 ? 3.218 4.141 7.172 1.00 91.75 98 ASN A CA 1
ATOM 774 C C . ASN A 1 98 ? 1.745 3.736 7.311 1.00 91.75 98 ASN A C 1
ATOM 776 O O . ASN A 1 98 ? 1.195 3.155 6.374 1.00 91.75 98 ASN A O 1
ATOM 780 N N . GLN A 1 99 ? 1.086 4.085 8.422 1.00 92.31 99 GLN A N 1
ATOM 781 C CA . GLN A 1 99 ? -0.360 3.888 8.590 1.00 92.31 99 GLN A CA 1
ATOM 782 C C . GLN A 1 99 ? -1.147 4.623 7.501 1.00 92.31 99 GLN A C 1
ATOM 784 O O . GLN A 1 99 ? -2.036 4.048 6.873 1.00 92.31 99 GLN A O 1
ATOM 789 N N . GLU A 1 100 ? -0.797 5.881 7.225 1.00 92.81 100 GLU A N 1
ATOM 790 C CA . GLU A 1 100 ? -1.441 6.652 6.164 1.00 92.81 100 GLU A CA 1
ATOM 791 C C . GLU A 1 100 ? -1.226 6.007 4.786 1.00 92.81 100 GLU A C 1
ATOM 793 O O . GLU A 1 100 ? -2.157 5.910 3.984 1.00 92.81 100 GLU A O 1
ATOM 798 N N . SER A 1 101 ? -0.016 5.517 4.514 1.00 93.94 101 SER A N 1
ATOM 799 C CA . SER A 1 101 ? 0.307 4.819 3.268 1.00 93.94 101 SER A CA 1
ATOM 800 C C . SER A 1 101 ? -0.500 3.529 3.104 1.00 93.94 101 SER A C 1
ATOM 802 O O . SER A 1 101 ? -1.050 3.297 2.025 1.00 93.94 101 SER A O 1
ATOM 804 N N . LEU A 1 102 ? -0.637 2.733 4.169 1.00 94.06 102 LEU A N 1
ATOM 805 C CA . LEU A 1 102 ? -1.455 1.519 4.174 1.00 94.06 102 LEU A CA 1
ATOM 806 C C . LEU A 1 102 ? -2.939 1.846 3.961 1.00 94.06 102 LEU A C 1
ATOM 808 O O . LEU A 1 102 ? -3.575 1.262 3.083 1.00 94.06 102 LEU A O 1
ATOM 812 N N . LYS A 1 103 ? -3.468 2.837 4.689 1.00 93.62 103 LYS A N 1
ATOM 813 C CA . LYS A 1 103 ? -4.848 3.318 4.533 1.00 93.62 103 LYS A CA 1
ATOM 814 C C . LYS A 1 103 ? -5.138 3.723 3.087 1.00 93.62 103 LYS A C 1
ATOM 816 O O . LYS A 1 103 ? -6.151 3.318 2.520 1.00 93.62 103 LYS A O 1
ATOM 821 N N . ASN A 1 104 ? -4.235 4.490 2.475 1.00 94.81 104 ASN A N 1
ATOM 822 C CA . ASN A 1 104 ? -4.381 4.948 1.095 1.00 94.81 104 ASN A CA 1
ATOM 823 C C . ASN A 1 104 ? -4.388 3.779 0.102 1.00 94.81 104 ASN A C 1
ATOM 825 O O . ASN A 1 104 ? -5.226 3.754 -0.798 1.00 94.81 104 ASN A O 1
ATOM 829 N N . ALA A 1 105 ? -3.491 2.803 0.276 1.00 95.25 105 ALA A N 1
ATOM 830 C CA . ALA A 1 105 ? -3.430 1.626 -0.586 1.00 95.25 105 ALA A CA 1
ATOM 831 C C . ALA A 1 105 ? -4.719 0.789 -0.510 1.00 95.25 105 ALA A C 1
ATOM 833 O O . ALA A 1 105 ? -5.290 0.456 -1.550 1.00 95.25 105 ALA A O 1
ATOM 834 N N . LEU A 1 106 ? -5.209 0.511 0.704 1.00 95.25 106 LEU A N 1
ATOM 835 C CA . LEU A 1 106 ? -6.437 -0.261 0.932 1.00 95.25 106 LEU A CA 1
ATOM 836 C C . LEU A 1 106 ? -7.669 0.442 0.359 1.00 95.25 106 LEU A C 1
ATOM 838 O O . LEU A 1 106 ? -8.505 -0.185 -0.291 1.00 95.25 106 LEU A O 1
ATOM 842 N N . LEU A 1 107 ? -7.763 1.756 0.544 1.00 94.00 107 LEU A N 1
ATOM 843 C CA . LEU A 1 107 ? -8.894 2.532 0.053 1.00 94.00 107 LEU A CA 1
ATOM 844 C C . LEU A 1 107 ? -8.916 2.620 -1.473 1.00 94.00 107 LEU A C 1
ATOM 846 O O . LEU A 1 107 ? -9.973 2.450 -2.079 1.00 94.00 107 LEU A O 1
ATOM 850 N N . ILE A 1 108 ? -7.762 2.853 -2.104 1.00 94.50 108 ILE A N 1
ATOM 851 C CA . ILE A 1 108 ? -7.660 2.855 -3.568 1.00 94.50 108 ILE A CA 1
ATOM 852 C C . ILE A 1 108 ? -8.029 1.475 -4.115 1.00 94.50 108 ILE A C 1
ATOM 854 O O . ILE A 1 108 ? -8.822 1.393 -5.051 1.00 94.50 108 ILE A O 1
ATOM 858 N N . PHE A 1 109 ? -7.522 0.397 -3.508 1.00 94.75 109 PHE A N 1
ATOM 859 C CA . PHE A 1 109 ? -7.888 -0.964 -3.897 1.00 94.75 109 PHE A CA 1
ATOM 860 C C . PHE A 1 109 ? -9.403 -1.186 -3.817 1.00 94.75 109 PHE A C 1
ATOM 862 O O . PHE A 1 109 ? -10.009 -1.641 -4.786 1.00 94.75 109 PHE A O 1
ATOM 869 N N . ALA A 1 110 ? -10.028 -0.807 -2.704 1.00 94.12 110 ALA A N 1
ATOM 870 C CA . ALA A 1 110 ? -11.456 -0.992 -2.505 1.00 94.12 110 ALA A CA 1
ATOM 871 C C . ALA A 1 110 ? -12.317 -0.159 -3.471 1.00 94.12 110 ALA A C 1
ATOM 873 O O . ALA A 1 110 ? -13.347 -0.632 -3.947 1.00 94.12 110 ALA A O 1
ATOM 874 N N . LYS A 1 111 ? -11.888 1.067 -3.802 1.00 91.75 111 LYS A N 1
ATOM 875 C CA . LYS A 1 111 ? -12.572 1.930 -4.781 1.00 91.75 111 LYS A CA 1
ATOM 876 C C . LYS A 1 111 ? -12.459 1.400 -6.209 1.00 91.75 111 LYS A C 1
ATOM 878 O O . LYS A 1 111 ? -13.445 1.443 -6.939 1.00 91.75 111 LYS A O 1
ATOM 883 N N . LEU A 1 112 ? -11.294 0.875 -6.594 1.00 93.75 112 LEU A N 1
ATOM 884 C CA . LEU A 1 112 ? -11.101 0.241 -7.904 1.00 93.75 112 LEU A CA 1
ATOM 885 C C . LEU A 1 112 ? -11.897 -1.062 -8.041 1.00 93.75 112 LEU A C 1
ATOM 887 O O . LEU A 1 112 ? -12.294 -1.423 -9.145 1.00 93.75 112 LEU A O 1
ATOM 891 N N . ASN A 1 113 ? -12.152 -1.749 -6.928 1.00 93.81 113 ASN A N 1
ATOM 892 C CA . ASN A 1 113 ? -12.826 -3.040 -6.897 1.00 93.81 113 ASN A CA 1
ATOM 893 C C . ASN A 1 113 ? -14.160 -2.948 -6.147 1.00 93.81 113 ASN A C 1
ATOM 895 O O . ASN A 1 113 ? -14.386 -3.702 -5.207 1.00 93.81 113 ASN A O 1
ATOM 899 N N . ALA A 1 114 ? -15.060 -2.048 -6.559 1.00 87.75 114 ALA A N 1
ATOM 900 C CA . ALA A 1 114 ? -16.310 -1.765 -5.838 1.00 87.75 114 ALA A CA 1
ATOM 901 C C . ALA A 1 114 ? -17.227 -2.989 -5.614 1.00 87.75 114 ALA A C 1
ATOM 903 O O . ALA A 1 114 ? -18.021 -2.983 -4.680 1.00 87.75 114 ALA A O 1
ATOM 904 N N . GLY A 1 115 ? -17.110 -4.041 -6.435 1.00 91.06 115 GLY A N 1
ATOM 905 C CA . GLY A 1 115 ? -17.833 -5.304 -6.226 1.00 91.06 115 GLY A CA 1
ATOM 906 C C . GLY A 1 115 ? -17.323 -6.143 -5.045 1.00 91.06 115 GLY A C 1
ATOM 907 O O . GLY A 1 115 ? -18.063 -6.978 -4.540 1.00 91.06 115 GLY A O 1
ATOM 908 N N . ILE A 1 116 ? -16.079 -5.922 -4.607 1.00 92.25 116 ILE A N 1
ATOM 909 C CA . ILE A 1 116 ? -15.466 -6.562 -3.430 1.00 92.25 116 ILE A CA 1
ATOM 910 C C . ILE A 1 116 ? -15.407 -5.563 -2.267 1.00 92.25 116 ILE A C 1
ATOM 912 O O . ILE A 1 116 ? -15.737 -5.898 -1.134 1.00 92.25 116 ILE A O 1
ATOM 916 N N . GLY A 1 117 ? -14.994 -4.324 -2.548 1.00 90.88 117 GLY A N 1
ATOM 917 C CA . GLY A 1 117 ? -14.787 -3.281 -1.554 1.00 90.88 117 GLY A CA 1
ATOM 918 C C . GLY A 1 117 ? -13.606 -3.590 -0.633 1.00 90.88 117 GLY A C 1
ATOM 919 O O . GLY A 1 117 ? -12.543 -4.024 -1.078 1.00 90.88 117 GLY A O 1
ATOM 920 N N . TYR A 1 118 ? -13.793 -3.318 0.656 1.00 94.06 118 TYR A N 1
ATOM 921 C CA . TYR A 1 118 ? -12.848 -3.635 1.719 1.00 94.06 118 TYR A CA 1
ATOM 922 C C . TYR A 1 118 ? -13.487 -4.666 2.639 1.00 94.06 118 TYR A C 1
ATOM 924 O O . TYR A 1 118 ? -14.618 -4.489 3.090 1.00 94.06 118 TYR A O 1
ATOM 932 N N . VAL A 1 119 ? -12.739 -5.723 2.929 1.00 92.94 119 VAL A N 1
ATOM 933 C CA . VAL A 1 119 ? -13.116 -6.773 3.872 1.00 92.94 119 VAL A CA 1
ATOM 934 C C . VAL A 1 119 ? -11.976 -6.896 4.872 1.00 92.94 119 VAL A C 1
ATOM 936 O O . VAL A 1 119 ? -10.812 -6.901 4.476 1.00 92.94 119 VAL A O 1
ATOM 939 N N . GLN A 1 120 ? -12.312 -6.964 6.157 1.00 90.06 120 GLN A N 1
ATOM 940 C CA . GLN A 1 120 ? -11.333 -7.096 7.232 1.00 90.06 120 GLN A CA 1
ATOM 941 C C . GLN A 1 120 ? -10.535 -8.402 7.074 1.00 90.06 120 GLN A C 1
ATOM 943 O O . GLN A 1 120 ? -11.132 -9.476 6.960 1.00 90.06 120 GLN A O 1
ATOM 948 N N . GLY A 1 121 ? -9.203 -8.307 7.101 1.00 87.81 121 GLY A N 1
ATOM 949 C CA . GLY A 1 121 ? -8.271 -9.430 6.969 1.00 87.81 121 GLY A CA 1
ATOM 950 C C . GLY A 1 121 ? -6.817 -8.990 6.925 1.00 87.81 121 GLY A C 1
ATOM 951 O O . GLY A 1 121 ? -6.574 -7.762 6.860 1.00 87.81 121 GLY A O 1
#

InterPro domains:
  IPR000195 Rab-GAP-TBC domain [PF00566] (37-121)
  IPR000195 Rab-GAP-TBC domain [PS50086] (1-121)
  IPR035969 Rab-GAP-TBC domain superfamily [SSF47923] (28-121)

Foldseek 3Di:
DDDPPDPDPDPDPPDDPDPVNVVVVCVVVVVDDPDPVCCCPVVNVVVVVVVVVVLVVLLVPQPPDCDDPLLVVLLVLLQVPPCVDCCQNPPDPNNVVVSVVSSSVLQSVQVVVVVVHHDRD